Protein AF-A0A7S4FEQ2-F1 (afdb_monomer_lite)

Foldseek 3Di:
DQVLQLQLLCCCPVVVDDSVCCLVQPNVVPDVQSVQKDWDADPVQSKIWIAGPNDIWIWHQDPPPGIDTQDPHDPVCVNPPDPPPVVPCPVDPPPAAPCCDAPPRHVDPFADAPPDVVVSVVVVVVVCVLVPPPDPPNNCAWDWDDDPRTTHDTDGDPPD

Radius of gyration: 20.68 Å; chains: 1; bounding box: 42×44×50 Å

pLDDT: mean 85.47, std 11.94, range [48.41, 97.56]

Secondary structure (DSSP, 8-state):
-HHHHHHHHHHHHTS---HHHHIIIIITTT-TTGGGEEEEEETTTTEEEEEETTEEEEEEEETTTEEEE--SS-HHHHHTS---GGG---SS---PPPTTSBTTSSSB--B---SSHHHHHHHHHHHHHHHH--STT----EEEEEETTEEEEEEE-TT-

Organism: NCBI:txid73025

Sequence (160 aa):
VMMTLMEICSGVFLSHRVASDIMREDIAPTNMIAPFMQVDVDRARQIVTAITLGYQTTAIYRESFGCTLVIDTTVQVLYNQPIYSNRLRYRTPFTPPPRSDPWPHGEAPGFRPLDDPLESDRLQKIVDALFAEATATSTTRAVLVAHQGALMVERYSPGF

Structure (mmCIF, N/CA/C/O backbone):
data_AF-A0A7S4FEQ2-F1
#
_entry.id   AF-A0A7S4FEQ2-F1
#
loop_
_atom_site.group_PDB
_atom_site.id
_atom_site.type_symbol
_atom_site.label_atom_id
_atom_site.label_alt_id
_atom_site.label_comp_id
_atom_site.label_asym_id
_atom_site.label_entity_id
_atom_site.label_seq_id
_atom_site.pdbx_PDB_ins_code
_atom_site.Cartn_x
_atom_site.Cartn_y
_atom_site.Cartn_z
_atom_site.occupancy
_atom_site.B_iso_or_equiv
_atom_site.auth_seq_id
_atom_site.auth_comp_id
_atom_site.auth_asym_id
_atom_site.auth_atom_id
_atom_site.pdbx_PDB_model_num
ATOM 1 N N . VAL A 1 1 ? -11.064 11.928 5.882 1.00 59.75 1 VAL A N 1
ATOM 2 C CA . VAL A 1 1 ? -10.644 11.170 7.089 1.00 59.75 1 VAL A CA 1
ATOM 3 C C . VAL A 1 1 ? -10.854 9.671 6.928 1.00 59.75 1 VAL A C 1
ATOM 5 O O . VAL A 1 1 ? -9.891 8.931 7.024 1.00 59.75 1 VAL A O 1
ATOM 8 N N . MET A 1 2 ? -12.073 9.196 6.646 1.00 61.75 2 MET A N 1
ATOM 9 C CA . MET A 1 2 ? -12.313 7.746 6.512 1.00 61.75 2 MET A CA 1
ATOM 10 C C . MET A 1 2 ? -11.526 7.113 5.352 1.00 61.75 2 MET A C 1
ATOM 12 O O . MET A 1 2 ? -10.948 6.046 5.520 1.00 61.75 2 MET A O 1
ATOM 16 N N . MET A 1 3 ? -11.439 7.801 4.207 1.00 67.94 3 MET A N 1
ATOM 17 C CA . MET A 1 3 ? -10.682 7.326 3.039 1.00 67.94 3 MET A CA 1
ATOM 18 C C . MET A 1 3 ? -9.176 7.200 3.327 1.00 67.94 3 MET A C 1
ATOM 20 O O . MET A 1 3 ? -8.574 6.184 3.000 1.00 67.94 3 MET A O 1
ATOM 24 N N . THR A 1 4 ? -8.598 8.161 4.053 1.00 84.38 4 THR A N 1
ATOM 25 C CA . THR A 1 4 ? -7.162 8.185 4.366 1.00 84.38 4 THR A CA 1
ATOM 26 C C . THR A 1 4 ? -6.755 7.125 5.386 1.00 84.38 4 THR A C 1
ATOM 28 O O . THR A 1 4 ? -5.631 6.642 5.360 1.00 84.38 4 THR A O 1
ATOM 31 N N . LEU A 1 5 ? -7.664 6.685 6.264 1.00 90.88 5 LEU A N 1
ATOM 32 C CA . LEU A 1 5 ? -7.370 5.581 7.182 1.00 90.88 5 LEU A CA 1
ATOM 33 C C . LEU A 1 5 ? -7.238 4.233 6.452 1.00 90.88 5 LEU A C 1
ATOM 35 O O . LEU A 1 5 ? -6.407 3.404 6.829 1.00 90.88 5 LEU A O 1
ATOM 39 N N . MET A 1 6 ? -8.032 4.020 5.397 1.00 91.50 6 MET A N 1
ATOM 40 C CA . MET A 1 6 ? -7.948 2.809 4.578 1.00 91.50 6 MET A CA 1
ATOM 41 C C . MET A 1 6 ? -6.613 2.726 3.829 1.00 91.50 6 MET A C 1
ATOM 43 O O . MET A 1 6 ? -6.025 1.646 3.741 1.00 91.50 6 MET A O 1
ATOM 47 N N . GLU A 1 7 ? -6.119 3.865 3.341 1.00 93.19 7 GLU A N 1
ATOM 48 C CA . GLU A 1 7 ? -4.806 3.982 2.698 1.00 93.19 7 GLU A CA 1
ATOM 49 C C . GLU A 1 7 ? -3.678 3.609 3.664 1.00 93.19 7 GLU A C 1
ATOM 51 O O . GLU A 1 7 ? -2.817 2.808 3.307 1.00 93.19 7 GLU A O 1
ATOM 56 N N . ILE A 1 8 ? -3.718 4.095 4.912 1.00 95.38 8 ILE A N 1
ATOM 57 C CA . ILE A 1 8 ? -2.715 3.743 5.933 1.00 95.38 8 ILE A CA 1
ATOM 58 C C . ILE A 1 8 ? -2.768 2.254 6.252 1.00 95.38 8 ILE A C 1
ATOM 60 O O . ILE A 1 8 ? -1.735 1.590 6.238 1.00 95.38 8 ILE A O 1
ATOM 64 N N . CYS A 1 9 ? -3.959 1.717 6.529 1.00 96.88 9 CYS A N 1
ATOM 65 C CA . CYS A 1 9 ? -4.113 0.299 6.841 1.00 96.88 9 CYS A CA 1
ATOM 66 C C . CYS A 1 9 ? -3.569 -0.573 5.705 1.00 96.88 9 CYS A C 1
ATOM 68 O O . CYS A 1 9 ? -2.776 -1.484 5.949 1.00 96.88 9 CYS A O 1
ATOM 70 N N . SER A 1 10 ? -3.949 -0.266 4.463 1.00 95.12 10 SER A N 1
ATOM 71 C CA . SER A 1 10 ? -3.518 -1.034 3.295 1.00 95.12 10 SER A CA 1
ATOM 72 C C . SER A 1 10 ? -2.015 -0.887 3.074 1.00 95.12 10 SER A C 1
ATOM 74 O O . SER A 1 10 ? -1.313 -1.883 2.934 1.00 95.12 10 SER A O 1
ATOM 76 N N . GLY A 1 11 ? -1.484 0.332 3.139 1.00 94.12 11 GLY A N 1
ATOM 77 C CA . GLY A 1 11 ? -0.054 0.566 2.987 1.00 94.12 11 GLY A CA 1
ATOM 78 C C . GLY A 1 11 ? 0.781 -0.167 4.042 1.00 94.12 11 GLY A C 1
ATOM 79 O O . GLY A 1 11 ? 1.818 -0.729 3.707 1.00 94.12 11 GLY A O 1
ATOM 80 N N . VAL A 1 12 ? 0.321 -0.230 5.296 1.00 95.94 12 VAL A N 1
ATOM 81 C CA . VAL A 1 12 ? 1.038 -0.916 6.383 1.00 95.94 12 VAL A CA 1
ATOM 82 C C . VAL A 1 12 ? 0.921 -2.437 6.294 1.00 95.94 12 VAL A C 1
ATOM 84 O O . VAL A 1 12 ? 1.926 -3.131 6.457 1.00 95.94 12 VAL A O 1
ATOM 87 N N . PHE A 1 13 ? -0.287 -2.971 6.099 1.00 96.25 13 PHE A N 1
ATOM 88 C CA . PHE A 1 13 ? -0.542 -4.408 6.247 1.00 96.25 13 PHE A CA 1
ATOM 89 C C . PHE A 1 13 ? -0.531 -5.189 4.931 1.00 96.25 13 PHE A C 1
ATOM 91 O O . PHE A 1 13 ? -0.165 -6.359 4.958 1.00 96.25 13 PHE A O 1
ATOM 98 N N . LEU A 1 14 ? -0.885 -4.562 3.802 1.00 92.44 14 LEU A N 1
ATOM 99 C CA . LEU A 1 14 ? -0.784 -5.174 2.468 1.00 92.44 14 LEU A CA 1
ATOM 100 C C . LEU A 1 14 ? 0.551 -4.841 1.798 1.00 92.44 14 LEU A C 1
ATOM 102 O O . LEU A 1 14 ? 1.208 -5.732 1.277 1.00 92.44 14 LEU A O 1
ATOM 106 N N . SER A 1 15 ? 0.956 -3.568 1.805 1.00 90.88 15 SER A N 1
ATOM 107 C CA . SER A 1 15 ? 2.178 -3.121 1.113 1.00 90.88 15 SER A CA 1
ATOM 108 C C . SER A 1 15 ? 3.421 -3.100 2.004 1.00 90.88 15 SER A C 1
ATOM 110 O O . SER A 1 15 ? 4.495 -2.746 1.533 1.00 90.88 15 SER A O 1
ATOM 112 N N . HIS A 1 16 ? 3.290 -3.447 3.288 1.00 91.94 16 HIS A N 1
ATOM 113 C CA . HIS A 1 16 ? 4.393 -3.508 4.256 1.00 91.94 16 HIS A CA 1
ATOM 114 C C . HIS A 1 16 ? 5.211 -2.211 4.412 1.00 91.94 16 HIS A C 1
ATOM 116 O O . HIS A 1 16 ? 6.356 -2.242 4.862 1.00 91.94 16 HIS A O 1
ATOM 122 N N . ARG A 1 17 ? 4.613 -1.055 4.108 1.00 91.75 17 ARG A N 1
ATOM 123 C CA . ARG A 1 17 ? 5.239 0.266 4.245 1.00 91.75 17 ARG A CA 1
ATOM 124 C C . ARG A 1 17 ? 5.165 0.789 5.680 1.00 91.75 17 ARG A C 1
ATOM 126 O O . ARG A 1 17 ? 4.421 0.298 6.538 1.00 91.75 17 ARG A O 1
ATOM 133 N N . VAL A 1 18 ? 5.956 1.822 5.955 1.00 92.19 18 VAL A N 1
ATOM 134 C CA . VAL A 1 18 ? 5.940 2.533 7.237 1.00 92.19 18 VAL A CA 1
ATOM 135 C C . VAL A 1 18 ? 4.841 3.599 7.213 1.00 92.19 18 VAL A C 1
ATOM 137 O O . VAL A 1 18 ? 4.728 4.371 6.264 1.00 92.19 18 VAL A O 1
ATOM 140 N N . ALA A 1 19 ? 4.031 3.665 8.274 1.00 93.19 19 ALA A N 1
ATOM 141 C CA . ALA A 1 19 ? 2.904 4.598 8.371 1.00 93.19 19 ALA A CA 1
ATOM 142 C C . ALA A 1 19 ? 3.310 6.072 8.208 1.00 93.19 19 ALA A C 1
ATOM 144 O O . ALA A 1 19 ? 2.567 6.844 7.610 1.00 93.19 19 ALA A O 1
ATOM 145 N N . SER A 1 20 ? 4.492 6.461 8.697 1.00 91.25 20 SER A N 1
ATOM 146 C CA . SER A 1 20 ? 5.014 7.825 8.554 1.00 91.25 20 SER A CA 1
ATOM 147 C C . SER A 1 20 ? 5.311 8.199 7.104 1.00 91.25 20 SER A C 1
ATOM 149 O O . SER A 1 20 ? 5.032 9.328 6.708 1.00 91.25 20 SER A O 1
ATOM 151 N N . ASP A 1 21 ? 5.834 7.263 6.309 1.00 90.12 21 ASP A N 1
ATOM 152 C CA . ASP A 1 21 ? 6.122 7.507 4.893 1.00 90.12 21 ASP A CA 1
ATOM 153 C C . ASP A 1 21 ? 4.821 7.625 4.102 1.00 90.12 21 ASP A C 1
ATOM 155 O O . ASP A 1 21 ? 4.663 8.569 3.337 1.00 90.12 21 ASP A O 1
ATOM 159 N N . ILE A 1 22 ? 3.836 6.761 4.378 1.00 91.88 22 ILE A N 1
ATOM 160 C CA . ILE A 1 22 ? 2.485 6.877 3.804 1.00 91.88 22 ILE A CA 1
ATOM 161 C C . ILE A 1 22 ? 1.875 8.240 4.157 1.00 91.88 22 ILE A C 1
ATOM 163 O O . ILE A 1 22 ? 1.360 8.954 3.299 1.00 91.88 22 ILE A O 1
ATOM 167 N N . MET A 1 23 ? 1.973 8.652 5.422 1.00 91.44 23 MET A N 1
ATOM 168 C CA . MET A 1 23 ? 1.426 9.931 5.861 1.00 91.44 23 MET A CA 1
ATOM 169 C C . MET A 1 23 ? 2.082 11.116 5.141 1.00 91.44 23 MET A C 1
ATOM 171 O O . MET A 1 23 ? 1.385 12.043 4.733 1.00 91.44 23 MET A O 1
ATOM 175 N N . ARG A 1 24 ? 3.407 11.083 4.962 1.00 89.81 24 ARG A N 1
ATOM 176 C CA . ARG A 1 24 ? 4.182 12.144 4.307 1.00 89.81 24 ARG A CA 1
ATOM 177 C C . ARG A 1 24 ? 3.979 12.182 2.792 1.00 89.81 24 ARG A C 1
ATOM 179 O O . ARG A 1 24 ? 3.890 13.267 2.230 1.00 89.81 24 ARG A O 1
ATOM 186 N N . GLU A 1 25 ? 3.962 11.024 2.143 1.00 86.50 25 GLU A N 1
ATOM 187 C CA . GLU A 1 25 ? 4.070 10.899 0.684 1.00 86.50 25 GLU A CA 1
ATOM 188 C C . GLU A 1 25 ? 2.724 10.689 -0.008 1.00 86.50 25 GLU A C 1
ATOM 190 O O . GLU A 1 25 ? 2.588 11.055 -1.170 1.00 86.50 25 GLU A O 1
ATOM 195 N N . ASP A 1 26 ? 1.741 10.096 0.674 1.00 87.94 26 ASP A N 1
ATOM 196 C CA . ASP A 1 26 ? 0.413 9.817 0.113 1.00 87.94 26 ASP A CA 1
ATOM 197 C C . ASP A 1 26 ? -0.643 10.798 0.630 1.00 87.94 26 ASP A C 1
ATOM 199 O O . ASP A 1 26 ? -1.407 11.377 -0.146 1.00 87.94 26 ASP A O 1
ATOM 203 N N . ILE A 1 27 ? -0.677 11.015 1.949 1.00 91.06 27 ILE A N 1
ATOM 204 C CA . ILE A 1 27 ? -1.815 11.689 2.588 1.00 91.06 27 ILE A CA 1
ATOM 205 C C . ILE A 1 27 ? -1.597 13.193 2.718 1.00 91.06 27 ILE A C 1
ATOM 207 O O . ILE A 1 27 ? -2.453 13.974 2.310 1.00 91.06 27 ILE A O 1
ATOM 211 N N . ALA A 1 28 ? -0.475 13.632 3.291 1.00 90.31 28 ALA A N 1
ATOM 212 C CA . ALA A 1 28 ? -0.207 15.053 3.509 1.00 90.31 28 ALA A CA 1
ATOM 213 C C . ALA A 1 28 ? -0.276 15.913 2.229 1.00 90.31 28 ALA A C 1
ATOM 215 O O . ALA A 1 28 ? -0.831 17.010 2.310 1.00 90.31 28 ALA A O 1
ATOM 216 N N . PRO A 1 29 ? 0.195 15.448 1.052 1.00 87.56 29 PRO A N 1
ATOM 217 C CA . PRO A 1 29 ? 0.127 16.240 -0.177 1.00 87.56 29 PRO A CA 1
ATOM 218 C C . PRO A 1 29 ? -1.295 16.424 -0.723 1.00 87.56 29 PRO A C 1
ATOM 220 O O . PRO A 1 29 ? -1.559 17.391 -1.432 1.00 87.56 29 PRO A O 1
ATOM 223 N N . THR A 1 30 ? -2.213 15.503 -0.414 1.00 86.19 30 THR A N 1
ATOM 224 C CA . THR A 1 30 ? -3.561 15.449 -1.011 1.00 86.19 30 THR A CA 1
ATOM 225 C C . THR A 1 30 ? -4.673 15.822 -0.030 1.00 86.19 30 THR A C 1
ATOM 227 O O . THR A 1 30 ? -5.799 16.104 -0.443 1.00 86.19 30 THR A O 1
ATOM 230 N N . ASN A 1 31 ? -4.378 15.868 1.272 1.00 87.19 31 ASN A N 1
ATOM 231 C CA . ASN A 1 31 ? -5.359 16.084 2.326 1.00 87.19 31 ASN A CA 1
ATOM 232 C C . ASN A 1 31 ? -4.951 17.227 3.272 1.00 87.19 31 ASN A C 1
ATOM 234 O O . ASN A 1 31 ? -4.124 17.053 4.164 1.00 87.19 31 ASN A O 1
ATOM 238 N N . MET A 1 32 ? -5.618 18.380 3.158 1.00 88.00 32 MET A N 1
ATOM 239 C CA . MET A 1 32 ? -5.318 19.582 3.956 1.00 88.00 32 MET A CA 1
ATOM 240 C C . MET A 1 32 ? -5.444 19.397 5.477 1.00 88.00 32 MET A C 1
ATOM 242 O O . MET A 1 32 ? -4.828 20.144 6.233 1.00 88.00 32 MET A O 1
ATOM 246 N N . ILE A 1 33 ? -6.236 18.427 5.945 1.00 89.44 33 ILE A N 1
ATOM 247 C CA . ILE A 1 33 ? -6.403 18.157 7.383 1.00 89.44 33 ILE A CA 1
ATOM 248 C C . ILE A 1 33 ? -5.414 17.114 7.923 1.00 89.44 33 ILE A C 1
ATOM 250 O O . ILE A 1 33 ? -5.453 16.812 9.114 1.00 89.44 33 ILE A O 1
ATOM 254 N N . ALA A 1 34 ? -4.512 16.595 7.083 1.00 89.88 34 ALA A N 1
ATOM 255 C CA . ALA A 1 34 ? -3.447 15.666 7.459 1.00 89.88 34 ALA A CA 1
ATOM 256 C C . ALA A 1 34 ? -2.644 16.087 8.707 1.00 89.88 34 ALA A C 1
ATOM 258 O O . ALA A 1 34 ? -2.433 15.230 9.566 1.00 89.88 34 ALA A O 1
ATOM 259 N N . PRO A 1 35 ? -2.258 17.369 8.892 1.00 90.75 35 PRO A N 1
ATOM 260 C CA . PRO A 1 35 ? -1.509 17.787 10.081 1.00 90.75 35 PRO A CA 1
ATOM 261 C C . PRO A 1 35 ? -2.279 17.634 11.402 1.00 90.75 35 PRO A C 1
ATOM 263 O O . PRO A 1 35 ? -1.670 17.615 12.466 1.00 90.75 35 PRO A O 1
ATOM 266 N N . PHE A 1 36 ? -3.611 17.528 11.352 1.00 91.75 36 PHE A N 1
ATOM 267 C CA . PHE A 1 36 ? -4.472 17.347 12.528 1.00 91.75 36 PHE A CA 1
ATOM 268 C C . PHE A 1 36 ? -4.831 15.879 12.789 1.00 91.75 36 PHE A C 1
ATOM 270 O O . PHE A 1 36 ? -5.652 15.595 13.666 1.00 91.75 36 PHE A O 1
ATOM 277 N N . MET A 1 37 ? -4.268 14.952 12.011 1.00 92.00 37 MET A N 1
ATOM 278 C CA . MET A 1 37 ? -4.485 13.521 12.173 1.00 92.00 37 MET A CA 1
ATOM 279 C C . MET A 1 37 ? -3.435 12.927 13.111 1.00 92.00 37 MET A C 1
ATOM 281 O O . MET A 1 37 ? -2.236 13.040 12.873 1.00 92.00 37 MET A O 1
ATOM 285 N N . GLN A 1 38 ? -3.886 12.237 14.153 1.00 93.31 38 GLN A N 1
ATOM 286 C CA . GLN A 1 38 ? -3.049 11.386 14.995 1.00 93.31 38 GLN A CA 1
ATOM 287 C C . GLN A 1 38 ? -3.351 9.937 14.649 1.00 93.31 38 GLN A C 1
ATOM 289 O O . GLN A 1 38 ? -4.509 9.530 14.716 1.00 93.31 38 GLN A O 1
ATOM 294 N N . VAL A 1 39 ? -2.330 9.178 14.260 1.00 94.88 39 VAL A N 1
ATOM 295 C CA . VAL A 1 39 ? -2.471 7.798 13.786 1.00 94.88 39 VAL A CA 1
ATOM 296 C C . VAL A 1 39 ? -1.729 6.865 14.730 1.00 94.88 39 VAL A C 1
ATOM 298 O O . VAL A 1 39 ? -0.560 7.093 15.031 1.00 94.88 39 VAL A O 1
ATOM 301 N N . ASP A 1 40 ? -2.404 5.798 15.140 1.00 96.19 40 ASP A N 1
ATOM 302 C CA . ASP A 1 40 ? -1.850 4.693 15.911 1.00 96.19 40 ASP A CA 1
ATOM 303 C C . ASP A 1 40 ? -2.001 3.382 15.130 1.00 96.19 40 ASP A C 1
ATOM 305 O O . ASP A 1 40 ? -3.045 3.116 14.524 1.00 96.19 40 ASP A O 1
ATOM 309 N N . VAL A 1 41 ? -0.940 2.576 15.121 1.00 97.56 41 VAL A N 1
ATOM 310 C CA . VAL A 1 41 ? -0.864 1.313 14.377 1.00 97.56 41 VAL A CA 1
ATOM 311 C C . VAL A 1 41 ? -0.515 0.191 15.347 1.00 97.56 41 VAL A C 1
ATOM 313 O O . VAL A 1 41 ? 0.648 -0.005 15.702 1.00 97.56 41 VAL A O 1
ATOM 316 N N . ASP A 1 42 ? -1.513 -0.612 15.701 1.00 96.62 42 ASP A N 1
ATOM 317 C CA . ASP A 1 42 ? -1.324 -1.851 16.448 1.00 96.62 42 ASP A CA 1
ATOM 318 C C . ASP A 1 42 ? -1.017 -2.980 15.460 1.00 96.62 42 ASP A C 1
ATOM 320 O O . ASP A 1 42 ? -1.908 -3.584 14.855 1.00 96.62 42 ASP A O 1
ATOM 324 N N . ARG A 1 43 ? 0.276 -3.269 15.277 1.00 94.75 43 ARG A N 1
ATOM 325 C CA . ARG A 1 43 ? 0.722 -4.342 14.376 1.00 94.75 43 ARG A CA 1
ATOM 326 C C . ARG A 1 43 ? 0.351 -5.738 14.873 1.00 94.75 43 ARG A C 1
ATOM 328 O O . ARG A 1 43 ? 0.166 -6.621 14.044 1.00 94.75 43 ARG A O 1
ATOM 335 N N . ALA A 1 44 ? 0.245 -5.941 16.186 1.00 94.75 44 ALA A N 1
ATOM 336 C CA . ALA A 1 44 ? -0.050 -7.251 16.762 1.00 94.75 44 ALA A CA 1
ATOM 337 C C . ALA A 1 44 ? -1.517 -7.634 16.543 1.00 94.75 44 ALA A C 1
ATOM 339 O O . ALA A 1 44 ? -1.818 -8.776 16.210 1.00 94.75 44 ALA A O 1
ATOM 340 N N . ARG A 1 45 ? -2.427 -6.668 16.696 1.00 94.31 45 ARG A N 1
ATOM 341 C CA . ARG A 1 45 ? -3.862 -6.859 16.439 1.00 94.31 45 ARG A CA 1
ATOM 342 C C . ARG A 1 45 ? -4.274 -6.523 15.012 1.00 94.31 45 ARG A C 1
ATOM 344 O O . ARG A 1 45 ? -5.434 -6.730 14.676 1.00 94.31 45 ARG A O 1
ATOM 351 N N . GLN A 1 46 ? -3.349 -6.001 14.211 1.00 96.06 46 GLN A N 1
ATOM 352 C CA . GLN A 1 46 ? -3.553 -5.542 12.840 1.00 96.06 46 GLN A CA 1
ATOM 353 C C . GLN A 1 46 ? -4.643 -4.462 12.712 1.00 96.06 46 GLN A C 1
ATOM 355 O O . GLN A 1 46 ? -5.508 -4.510 11.836 1.00 96.06 46 GLN A O 1
ATOM 360 N N . ILE A 1 47 ? -4.599 -3.476 13.612 1.00 96.75 47 ILE A N 1
ATOM 361 C CA . ILE A 1 47 ? -5.573 -2.382 13.721 1.00 96.75 47 ILE A CA 1
ATOM 362 C C . ILE A 1 47 ? -4.869 -1.050 13.464 1.00 96.75 47 ILE A C 1
ATOM 364 O O . ILE A 1 47 ? -3.779 -0.809 13.977 1.00 96.75 47 ILE A O 1
ATOM 368 N N . VAL A 1 48 ? -5.516 -0.162 12.712 1.00 97.44 48 VAL A N 1
ATOM 369 C CA . VAL A 1 48 ? -5.132 1.248 12.612 1.00 97.44 48 VAL A CA 1
ATOM 370 C C . VAL A 1 48 ? -6.250 2.106 13.180 1.00 97.44 48 VAL A C 1
ATOM 372 O O . VAL A 1 48 ? -7.407 1.978 12.778 1.00 97.44 48 VAL A O 1
ATOM 375 N N . THR A 1 49 ? -5.904 3.007 14.090 1.00 96.62 49 THR A N 1
ATOM 376 C CA . THR A 1 49 ? -6.825 4.009 14.628 1.00 96.62 49 THR A CA 1
ATOM 377 C C . THR A 1 49 ? -6.322 5.395 14.263 1.00 96.62 49 THR A C 1
ATOM 379 O O . THR A 1 49 ? -5.129 5.666 14.359 1.00 96.62 49 THR A O 1
ATOM 382 N N . ALA A 1 50 ? -7.222 6.283 13.848 1.00 94.50 50 ALA A N 1
ATOM 383 C CA . ALA A 1 50 ? -6.902 7.690 13.658 1.00 94.50 50 ALA A CA 1
ATOM 384 C C . ALA A 1 50 ? -7.881 8.587 14.408 1.00 94.50 50 ALA A C 1
ATOM 386 O O . ALA A 1 50 ? -9.097 8.424 14.288 1.00 94.50 50 ALA A O 1
ATOM 387 N N . ILE A 1 51 ? -7.342 9.567 15.130 1.00 94.12 51 ILE A N 1
ATOM 388 C CA . ILE A 1 51 ? -8.094 10.672 15.720 1.00 94.12 51 ILE A CA 1
ATOM 389 C C . ILE A 1 51 ? -7.848 11.901 14.853 1.00 94.12 51 ILE A C 1
ATOM 391 O O . ILE A 1 51 ? -6.708 12.279 14.600 1.00 94.12 51 ILE A O 1
ATOM 395 N N . THR A 1 52 ? -8.912 12.523 14.358 1.00 91.88 52 THR A N 1
ATOM 396 C CA . THR A 1 52 ? -8.834 13.737 13.537 1.00 91.88 52 THR A CA 1
ATOM 397 C C . THR A 1 52 ? -9.872 14.727 14.023 1.00 91.88 52 THR A C 1
ATOM 399 O O . THR A 1 52 ? -11.064 14.430 13.992 1.00 91.88 52 THR A O 1
ATOM 402 N N . LEU A 1 53 ? -9.429 15.898 14.488 1.00 91.06 53 LEU A N 1
ATOM 403 C CA . LEU A 1 53 ? -10.318 16.960 14.988 1.00 91.06 53 LEU A CA 1
ATOM 404 C C . LEU A 1 53 ? -11.346 16.461 16.032 1.00 91.06 53 LEU A C 1
ATOM 406 O O . LEU A 1 53 ? -12.506 16.860 16.013 1.00 91.06 53 LEU A O 1
ATOM 410 N N . GLY A 1 54 ? -10.926 15.558 16.925 1.00 90.06 54 GLY A N 1
ATOM 411 C CA . GLY A 1 54 ? -11.772 14.993 17.986 1.00 90.06 54 GLY A CA 1
ATOM 412 C C . GLY A 1 54 ? -12.621 13.781 17.580 1.00 90.06 54 GLY A C 1
ATOM 413 O O . GLY A 1 54 ? -13.245 13.176 18.446 1.00 90.06 54 GLY A O 1
ATOM 414 N N . TYR A 1 55 ? -12.612 13.379 16.307 1.00 91.44 55 TYR A N 1
ATOM 415 C CA . TYR A 1 55 ? -13.322 12.191 15.828 1.00 91.44 55 TYR A CA 1
ATOM 416 C C . TYR A 1 55 ? -12.369 11.015 15.652 1.00 91.44 55 TYR A C 1
ATOM 418 O O . TYR A 1 55 ? -11.348 11.135 14.972 1.00 91.44 55 TYR A O 1
ATOM 426 N N . GLN A 1 56 ? -12.722 9.871 16.235 1.00 92.88 56 GLN A N 1
ATOM 427 C CA . GLN A 1 56 ? -11.966 8.632 16.094 1.00 92.88 56 GLN A CA 1
ATOM 428 C C . GLN A 1 56 ? -12.531 7.777 14.955 1.00 92.88 56 GLN A C 1
ATOM 430 O O . GLN A 1 56 ? -13.740 7.603 14.824 1.00 92.88 56 GLN A O 1
ATOM 435 N N . THR A 1 57 ? -11.636 7.202 14.161 1.00 94.69 57 THR A N 1
ATOM 436 C CA . THR A 1 57 ? -11.934 6.208 13.127 1.00 94.69 57 THR A CA 1
ATOM 437 C C . THR A 1 57 ? -11.010 5.010 13.299 1.00 94.69 57 THR A C 1
ATOM 439 O O . THR A 1 57 ? -9.860 5.171 13.707 1.00 94.69 57 THR A O 1
ATOM 442 N N . THR A 1 58 ? -11.503 3.811 12.996 1.00 96.81 58 THR A N 1
ATOM 443 C CA . THR A 1 58 ? -10.740 2.565 13.136 1.00 96.81 58 THR A CA 1
ATOM 444 C C . THR A 1 58 ? -10.861 1.739 11.858 1.00 96.81 58 THR A C 1
ATOM 446 O O . THR A 1 58 ? -11.941 1.631 11.279 1.00 96.81 58 THR A O 1
ATOM 449 N N . ALA A 1 59 ? -9.752 1.153 11.421 1.00 97.06 59 ALA A N 1
ATOM 450 C CA . ALA A 1 59 ? -9.678 0.172 10.350 1.00 97.06 59 ALA A CA 1
ATOM 451 C C . ALA A 1 59 ? -8.930 -1.061 10.856 1.00 97.06 59 ALA A C 1
ATOM 453 O O . ALA A 1 59 ? -8.021 -0.949 11.677 1.00 97.06 59 ALA A O 1
ATOM 454 N N . ILE A 1 60 ? -9.303 -2.232 10.360 1.00 96.44 60 ILE A N 1
ATOM 455 C CA . ILE A 1 60 ? -8.634 -3.491 10.681 1.00 96.44 60 ILE A CA 1
ATOM 456 C C . ILE A 1 60 ? -8.208 -4.184 9.398 1.00 96.44 60 ILE A C 1
ATOM 458 O O . ILE A 1 60 ? -8.938 -4.153 8.405 1.00 96.44 60 ILE A O 1
ATOM 462 N N . TYR A 1 61 ? -7.048 -4.823 9.420 1.00 95.81 61 TYR A N 1
ATOM 463 C CA . TYR A 1 61 ? -6.661 -5.747 8.369 1.00 95.81 61 TYR A CA 1
ATOM 464 C C . TYR A 1 61 ? -7.200 -7.138 8.686 1.00 95.81 61 TYR A C 1
ATOM 466 O O . TYR A 1 61 ? -7.124 -7.626 9.812 1.00 95.81 61 TYR A O 1
ATOM 474 N N . ARG A 1 62 ? -7.767 -7.774 7.668 1.00 91.94 62 ARG A N 1
ATOM 475 C CA . ARG A 1 62 ? -8.316 -9.120 7.731 1.00 91.94 62 ARG A CA 1
ATOM 476 C C . ARG A 1 62 ? -7.721 -9.919 6.593 1.00 91.94 62 ARG A C 1
ATOM 478 O O . ARG A 1 62 ? -7.880 -9.564 5.423 1.00 91.94 62 ARG A O 1
ATOM 485 N N . GLU A 1 63 ? -7.071 -11.021 6.933 1.00 84.44 63 GLU A N 1
ATOM 486 C CA . GLU A 1 63 ? -6.575 -11.959 5.935 1.00 84.44 63 GLU A CA 1
ATOM 487 C C . GLU A 1 63 ? -7.712 -12.360 4.977 1.00 84.44 63 GLU A C 1
ATOM 489 O O . GLU A 1 63 ? -8.848 -12.588 5.396 1.00 84.44 63 GLU A O 1
ATOM 494 N N . SER A 1 64 ? -7.423 -12.399 3.674 1.00 81.75 64 SER A N 1
ATOM 495 C CA . SER A 1 64 ? -8.383 -12.627 2.574 1.00 81.75 64 SER A CA 1
ATOM 496 C C . SER A 1 64 ? -9.393 -11.507 2.261 1.00 81.75 64 SER A C 1
ATOM 498 O O . SER A 1 64 ? -10.005 -11.557 1.197 1.00 81.75 64 SER A O 1
ATOM 500 N N . PHE A 1 65 ? -9.564 -10.490 3.115 1.00 86.94 65 PHE A N 1
ATOM 501 C CA . PHE A 1 65 ? -10.441 -9.332 2.840 1.00 86.94 65 PHE A CA 1
ATOM 502 C C . PHE A 1 65 ? -9.682 -8.009 2.691 1.00 86.94 65 PHE A C 1
ATOM 504 O O . PHE A 1 65 ? -10.261 -7.021 2.243 1.0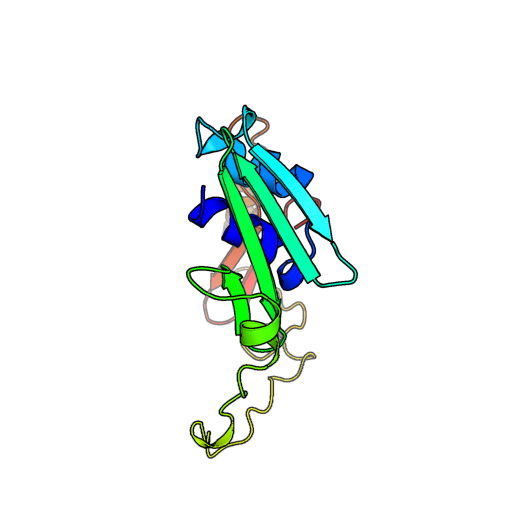0 86.94 65 PHE A O 1
ATOM 511 N N . GLY A 1 66 ? -8.402 -7.974 3.066 1.00 91.00 66 GLY A N 1
ATOM 512 C CA . GLY A 1 66 ? -7.628 -6.741 3.121 1.00 91.00 66 GLY A CA 1
ATOM 513 C C . GLY A 1 66 ? -8.082 -5.851 4.278 1.00 91.00 66 GLY A C 1
ATOM 514 O O . GLY A 1 66 ? -8.502 -6.334 5.331 1.00 91.00 66 GLY A O 1
ATOM 515 N N . CYS A 1 67 ? -7.981 -4.538 4.101 1.00 94.81 67 CYS A N 1
ATOM 516 C CA . CYS A 1 67 ? -8.377 -3.581 5.126 1.00 94.81 67 CYS A CA 1
ATOM 517 C C . CYS A 1 67 ? -9.876 -3.264 5.081 1.00 94.81 67 CYS A C 1
ATOM 519 O O . CYS A 1 67 ? -10.472 -3.095 4.021 1.00 94.81 67 CYS A O 1
ATOM 521 N N . THR A 1 68 ? -10.501 -3.188 6.255 1.00 94.19 68 THR A N 1
ATOM 522 C CA . THR A 1 68 ? -11.928 -2.892 6.433 1.00 94.19 68 THR A CA 1
ATOM 523 C C . THR A 1 68 ? -12.098 -1.780 7.465 1.00 94.19 68 THR A C 1
ATOM 525 O O . THR A 1 68 ? -11.539 -1.858 8.558 1.00 94.19 68 THR A O 1
ATOM 528 N N . LEU A 1 69 ? -12.894 -0.758 7.145 1.00 95.50 69 LEU A N 1
ATOM 529 C CA . LEU A 1 69 ? -13.269 0.288 8.098 1.00 95.50 69 LEU A CA 1
ATOM 530 C C . LEU A 1 69 ? -14.313 -0.237 9.091 1.00 95.50 69 LEU A C 1
ATOM 532 O O . LEU A 1 69 ? -15.269 -0.912 8.710 1.00 95.50 69 LEU A O 1
ATOM 536 N N . VAL A 1 70 ? -14.151 0.117 10.362 1.00 95.25 70 VAL A N 1
ATOM 537 C CA . VAL A 1 70 ? -15.105 -0.185 11.431 1.00 95.25 70 VAL A CA 1
ATOM 538 C C . VAL A 1 70 ? -16.165 0.916 11.449 1.00 95.25 70 VAL A C 1
ATOM 540 O O . VAL A 1 70 ? -15.975 1.962 12.064 1.00 95.25 70 VAL A O 1
ATOM 543 N N . ILE A 1 71 ? -17.264 0.699 10.727 1.00 93.31 71 ILE A N 1
ATOM 544 C CA . ILE A 1 71 ? -18.396 1.632 10.618 1.00 93.31 71 ILE A CA 1
ATOM 545 C C . ILE A 1 71 ? -19.653 0.905 11.075 1.00 93.31 71 ILE A C 1
ATOM 547 O O . ILE A 1 71 ? -19.913 -0.200 10.600 1.00 93.31 71 ILE A O 1
ATOM 551 N N . ASP A 1 72 ? -20.400 1.508 12.003 1.00 93.94 72 ASP A N 1
ATOM 552 C CA . ASP A 1 72 ? -21.658 0.970 12.547 1.00 93.94 72 ASP A CA 1
ATOM 553 C C . ASP A 1 72 ? -21.560 -0.502 12.995 1.00 93.94 72 ASP A C 1
ATOM 555 O O . ASP A 1 72 ? -22.503 -1.288 12.916 1.00 93.94 72 ASP A O 1
ATOM 559 N N . THR A 1 73 ? -20.371 -0.899 13.449 1.00 94.94 73 THR A N 1
ATOM 560 C CA . THR A 1 73 ? -20.026 -2.267 13.836 1.00 94.94 73 THR A CA 1
ATOM 561 C C . THR A 1 73 ? -18.871 -2.251 14.833 1.00 94.94 73 THR A C 1
ATOM 563 O O . THR A 1 73 ? -18.360 -1.193 15.199 1.00 94.94 73 THR A O 1
ATOM 566 N N . THR A 1 74 ? -18.435 -3.425 15.285 1.00 94.62 74 THR A N 1
ATOM 567 C CA . THR A 1 74 ? -17.264 -3.565 16.156 1.00 94.62 74 THR A CA 1
ATOM 568 C C . THR A 1 74 ? -16.178 -4.394 15.486 1.00 94.62 74 THR A C 1
ATOM 570 O O . THR A 1 74 ? -16.445 -5.223 14.614 1.00 94.62 74 THR A O 1
ATOM 573 N N . VAL A 1 75 ? -14.940 -4.210 15.947 1.00 93.62 75 VAL A N 1
ATOM 574 C CA . VAL A 1 75 ? -13.790 -5.033 15.540 1.00 93.62 75 VAL A CA 1
ATOM 575 C C . VAL A 1 75 ? -14.096 -6.526 15.703 1.00 93.62 75 VAL A C 1
ATOM 577 O O . VAL A 1 75 ? -13.859 -7.309 14.789 1.00 93.62 75 VAL A O 1
ATOM 580 N N . GLN A 1 76 ? -14.704 -6.913 16.829 1.00 93.12 76 GLN A N 1
ATOM 581 C CA . GLN A 1 76 ? -15.047 -8.308 17.106 1.00 93.12 76 GLN A CA 1
ATOM 582 C C . GLN A 1 76 ? -16.071 -8.866 16.111 1.00 93.12 76 GLN A C 1
ATOM 584 O O . GLN A 1 76 ? -15.937 -10.007 15.671 1.00 93.12 76 GLN A O 1
ATOM 589 N N . VAL A 1 77 ? -17.084 -8.074 15.740 1.00 93.69 77 VAL A N 1
ATOM 590 C CA . VAL A 1 77 ? -18.078 -8.487 14.739 1.00 93.69 77 VAL A CA 1
ATOM 591 C C . VAL A 1 77 ? -17.402 -8.720 13.394 1.00 93.69 77 VAL A C 1
ATOM 593 O O . VAL A 1 77 ? -17.657 -9.747 12.774 1.00 93.69 77 VAL A O 1
ATOM 596 N N . LEU A 1 78 ? -16.511 -7.824 12.962 1.00 92.12 78 LEU A N 1
ATOM 597 C CA . LEU A 1 78 ? -15.785 -7.981 11.702 1.00 92.12 78 LEU A CA 1
ATOM 598 C C . LEU A 1 78 ? -14.822 -9.178 11.711 1.00 92.12 78 LEU A C 1
ATOM 600 O O . LEU A 1 78 ? -14.745 -9.885 10.710 1.00 92.12 78 LEU A O 1
ATOM 604 N N . TYR A 1 79 ? -14.125 -9.455 12.817 1.00 88.31 79 TYR A N 1
ATOM 605 C CA . TYR A 1 79 ? -13.288 -10.659 12.926 1.00 88.31 79 TYR A CA 1
ATOM 606 C C . TYR A 1 79 ? -14.102 -11.952 12.910 1.00 88.31 79 TYR A C 1
ATOM 608 O O . TYR A 1 79 ? -13.675 -12.938 12.318 1.00 88.31 79 TYR A O 1
ATOM 616 N N . ASN A 1 80 ? -15.300 -11.931 13.491 1.00 89.00 80 ASN A N 1
ATOM 617 C CA . ASN A 1 80 ? -16.201 -13.078 13.512 1.00 89.00 80 ASN A CA 1
ATOM 618 C C . ASN A 1 80 ? -17.056 -13.207 12.241 1.00 89.00 80 ASN A C 1
ATOM 620 O O . ASN A 1 80 ? -17.851 -14.144 12.139 1.00 89.00 80 ASN A O 1
ATOM 624 N N . GLN A 1 81 ? -16.941 -12.285 11.277 1.00 86.94 81 GLN A N 1
ATOM 625 C CA . GLN A 1 81 ? -17.682 -12.396 10.026 1.00 86.94 81 GLN A CA 1
ATOM 626 C C . GLN A 1 81 ? -17.215 -13.641 9.265 1.00 86.94 81 GLN A C 1
ATOM 628 O O . GLN A 1 81 ? -16.028 -13.747 8.938 1.00 86.94 81 GLN A O 1
ATOM 633 N N . PRO A 1 82 ? -18.133 -14.566 8.940 1.00 78.00 82 PRO A N 1
ATOM 634 C CA . PRO A 1 82 ? -17.769 -15.797 8.270 1.00 78.00 82 PRO A CA 1
ATOM 635 C C . PRO A 1 82 ? -17.195 -15.489 6.891 1.00 78.00 82 PRO A C 1
ATOM 637 O O . PRO A 1 82 ? -17.775 -14.739 6.100 1.00 78.00 82 PRO A O 1
ATOM 640 N N . ILE A 1 83 ? -16.070 -16.128 6.577 1.00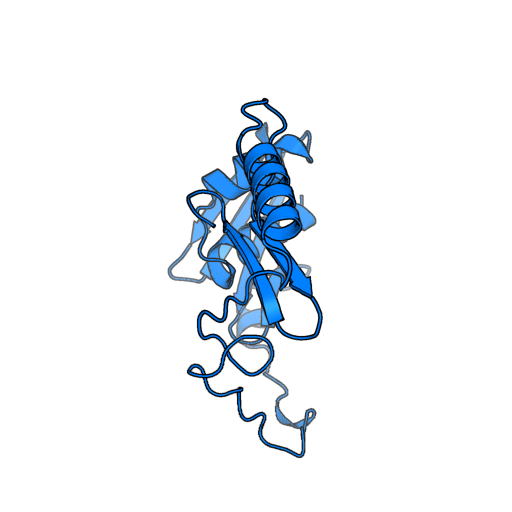 70.06 83 ILE A N 1
ATOM 641 C CA . ILE A 1 83 ? -15.597 -16.206 5.202 1.00 70.06 83 ILE A CA 1
ATOM 642 C C . ILE A 1 83 ? -16.573 -17.128 4.479 1.00 70.06 83 ILE A C 1
ATOM 644 O O . ILE A 1 83 ? -16.506 -18.349 4.619 1.00 70.06 83 ILE A O 1
ATOM 648 N N . TYR A 1 84 ? -17.523 -16.566 3.731 1.00 60.44 84 TYR A N 1
ATOM 649 C CA . TYR A 1 84 ? -18.397 -17.355 2.863 1.00 60.44 84 TYR A CA 1
ATOM 650 C C . TYR A 1 84 ? -17.602 -17.873 1.652 1.00 60.44 84 TYR A C 1
ATOM 652 O O . TYR A 1 84 ? -17.860 -17.506 0.510 1.00 60.44 84 TYR A O 1
ATOM 660 N N . SER A 1 85 ? -16.638 -18.763 1.892 1.00 56.00 85 SER A N 1
ATOM 661 C CA . SER A 1 85 ? -15.854 -19.447 0.857 1.00 56.00 85 SER A CA 1
ATOM 662 C C . SER A 1 85 ? -16.717 -20.369 -0.015 1.00 56.00 85 SER A C 1
ATOM 664 O O . SER A 1 85 ? -16.348 -20.708 -1.133 1.00 56.00 85 SER A O 1
ATOM 666 N N . ASN A 1 86 ? -17.915 -20.736 0.451 1.00 48.41 86 ASN A N 1
ATOM 667 C CA . ASN A 1 86 ? -18.745 -21.757 -0.189 1.00 48.41 86 ASN A CA 1
ATOM 668 C C . ASN A 1 86 ? -19.596 -21.259 -1.382 1.00 48.41 86 ASN A C 1
ATOM 670 O O . ASN A 1 86 ? -20.280 -22.058 -2.021 1.00 48.41 86 ASN A O 1
ATOM 674 N N . ARG A 1 87 ? -19.586 -19.953 -1.705 1.00 48.66 87 ARG A N 1
ATOM 675 C CA . ARG A 1 87 ? -20.280 -19.413 -2.900 1.00 48.66 87 ARG A CA 1
ATOM 676 C C . ARG A 1 87 ? -19.360 -19.080 -4.068 1.00 48.66 87 ARG A C 1
ATOM 678 O O . ARG A 1 87 ? -19.839 -18.999 -5.194 1.00 48.66 87 ARG A O 1
ATOM 685 N N . LEU A 1 88 ? -18.054 -18.994 -3.839 1.00 52.78 88 LEU A N 1
ATOM 686 C CA . LEU A 1 88 ? -17.060 -18.952 -4.904 1.00 52.78 88 LEU A CA 1
ATOM 687 C C . LEU A 1 88 ? -16.542 -20.371 -5.128 1.00 52.78 88 LEU A C 1
ATOM 689 O O . LEU A 1 88 ? -15.397 -20.694 -4.833 1.00 52.78 88 LEU A O 1
ATOM 693 N N . ARG A 1 89 ? -17.400 -21.243 -5.674 1.00 50.22 89 ARG A N 1
ATOM 694 C CA . ARG A 1 89 ? -16.918 -22.445 -6.365 1.00 50.22 89 ARG A CA 1
ATOM 695 C C . ARG A 1 89 ? -16.225 -21.994 -7.646 1.00 50.22 89 ARG A C 1
ATOM 697 O O . ARG A 1 89 ? -16.767 -22.156 -8.738 1.00 50.22 89 ARG A O 1
ATOM 704 N N . TYR A 1 90 ? -15.044 -21.400 -7.512 1.00 51.97 90 TYR A N 1
ATOM 705 C CA . TYR A 1 90 ? -14.105 -21.326 -8.613 1.00 51.97 90 TYR A CA 1
ATOM 706 C C . TYR A 1 90 ? -13.777 -22.790 -8.934 1.00 51.97 90 TYR A C 1
ATOM 708 O O . TYR A 1 90 ? -13.141 -23.493 -8.153 1.00 51.97 90 TYR A O 1
ATOM 716 N N . ARG A 1 91 ? -14.406 -23.314 -9.993 1.00 53.75 91 ARG A N 1
ATOM 717 C CA . ARG A 1 91 ? -14.421 -24.748 -10.342 1.00 53.75 91 ARG A CA 1
ATOM 718 C C . ARG A 1 91 ? -13.050 -25.280 -10.763 1.00 53.75 91 ARG A C 1
ATOM 720 O O . ARG A 1 91 ? -12.897 -26.482 -10.948 1.00 53.75 91 ARG A O 1
ATOM 727 N N . THR A 1 92 ? -12.069 -24.405 -10.880 1.00 62.03 92 THR A N 1
ATOM 728 C CA . THR A 1 92 ? -10.679 -24.713 -11.178 1.00 62.03 92 THR A CA 1
ATOM 729 C C . THR A 1 92 ? -9.843 -24.233 -10.000 1.00 62.03 92 THR A C 1
ATOM 731 O O . THR A 1 92 ? -9.992 -23.080 -9.611 1.00 62.03 92 THR A O 1
ATOM 734 N N . PRO A 1 93 ? -8.966 -25.054 -9.406 1.00 63.91 93 PRO A N 1
ATOM 735 C CA . PRO A 1 93 ? -7.936 -24.532 -8.520 1.00 63.91 93 PRO A CA 1
ATOM 736 C C . PRO A 1 93 ? -7.196 -23.414 -9.262 1.00 63.91 93 PRO A C 1
ATOM 738 O O . PRO A 1 93 ? -6.764 -23.619 -10.397 1.00 63.91 93 PRO A O 1
ATOM 741 N N . PHE A 1 94 ? -7.088 -22.226 -8.667 1.00 70.19 94 PHE A N 1
ATOM 742 C CA . PHE A 1 94 ? -6.138 -21.241 -9.167 1.00 70.19 94 PHE A CA 1
ATOM 743 C C . PHE A 1 94 ? -4.751 -21.815 -8.896 1.00 70.19 94 PHE A C 1
ATOM 745 O O . PHE A 1 94 ? -4.296 -21.839 -7.754 1.00 70.19 94 PHE A O 1
ATOM 752 N N . THR A 1 95 ? -4.118 -22.362 -9.927 1.00 72.00 95 THR A N 1
ATOM 753 C CA . THR A 1 95 ? -2.697 -22.675 -9.874 1.00 72.00 95 THR A CA 1
ATOM 754 C C . THR A 1 95 ? -1.976 -21.359 -10.126 1.00 72.00 95 THR A C 1
ATOM 756 O O . THR A 1 95 ? -2.082 -20.844 -11.243 1.00 72.00 95 THR A O 1
ATOM 759 N N . PRO A 1 96 ? -1.313 -20.765 -9.115 1.00 70.06 96 PRO A N 1
ATOM 760 C CA . PRO A 1 96 ? -0.518 -19.578 -9.359 1.00 70.06 96 PRO A CA 1
ATOM 761 C C . PRO A 1 96 ? 0.524 -19.896 -10.441 1.00 70.06 96 PRO A C 1
ATOM 763 O O . PRO A 1 96 ? 1.037 -21.022 -10.473 1.00 70.06 96 PRO A O 1
ATOM 766 N N . PRO A 1 97 ? 0.811 -18.943 -11.341 1.00 72.75 97 PRO A N 1
ATOM 767 C CA . PRO A 1 97 ? 1.867 -19.115 -12.324 1.00 72.75 97 PRO A CA 1
ATOM 768 C C . PRO A 1 97 ? 3.192 -19.515 -11.648 1.00 72.75 97 PRO A C 1
ATOM 770 O O . PRO A 1 97 ? 3.442 -19.107 -10.506 1.00 72.75 97 PRO A O 1
ATOM 773 N N . PRO A 1 98 ? 4.050 -20.314 -12.308 1.00 79.44 98 PRO A N 1
ATOM 774 C CA . PRO A 1 98 ? 5.351 -20.665 -11.759 1.00 79.44 98 PRO A CA 1
ATOM 775 C C . PRO A 1 98 ? 6.148 -19.399 -11.444 1.00 79.44 98 PRO A C 1
ATOM 777 O O . PRO A 1 98 ? 6.366 -18.557 -12.309 1.00 79.44 98 PRO A O 1
ATOM 780 N N . ARG A 1 99 ? 6.648 -19.275 -10.210 1.00 80.00 99 ARG A N 1
ATOM 781 C CA . ARG A 1 99 ? 7.502 -18.137 -9.822 1.00 80.00 99 ARG A CA 1
ATOM 782 C C . ARG A 1 99 ? 8.789 -18.029 -10.641 1.00 80.00 99 ARG A C 1
ATOM 784 O O . ARG A 1 99 ? 9.396 -16.970 -10.652 1.00 80.00 99 ARG A O 1
ATOM 791 N N . SER A 1 100 ? 9.212 -19.119 -11.278 1.00 85.75 100 SER A N 1
ATOM 792 C CA . SER A 1 100 ? 10.416 -19.192 -12.109 1.00 85.75 100 SER A CA 1
ATOM 793 C C . SER A 1 100 ? 10.259 -18.572 -13.493 1.00 85.75 100 SER A C 1
ATOM 795 O O . SER A 1 100 ? 11.271 -18.293 -14.131 1.00 85.75 100 SER A O 1
ATOM 797 N N . ASP A 1 101 ? 9.029 -18.394 -13.970 1.00 85.44 101 ASP A N 1
ATOM 798 C CA . ASP A 1 101 ? 8.794 -17.908 -15.323 1.00 85.44 101 ASP A CA 1
ATOM 799 C C . ASP A 1 101 ? 8.810 -16.375 -15.330 1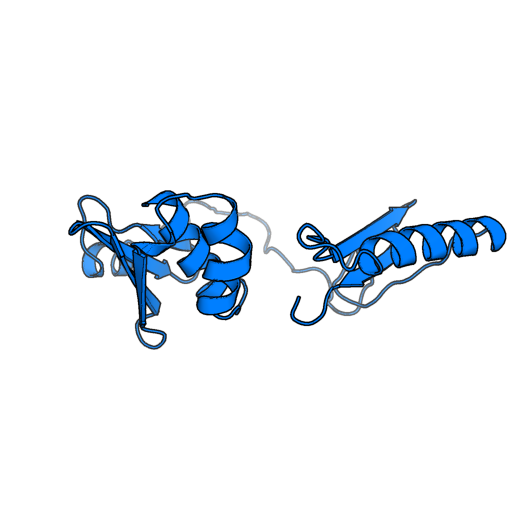.00 85.44 101 ASP A C 1
ATOM 801 O O . ASP A 1 101 ? 8.387 -15.748 -14.352 1.00 85.44 101 ASP A O 1
ATOM 805 N N . PRO A 1 102 ? 9.313 -15.739 -16.399 1.00 85.69 102 PRO A N 1
ATOM 806 C CA . PRO A 1 102 ? 9.290 -14.291 -16.499 1.00 85.69 102 PRO A CA 1
ATOM 807 C C . PRO A 1 102 ? 7.855 -13.767 -16.614 1.00 85.69 102 PRO A C 1
ATOM 809 O O . PRO A 1 102 ? 6.949 -14.456 -17.100 1.00 85.69 102 PRO A O 1
ATOM 812 N N . TRP A 1 103 ? 7.650 -12.508 -16.222 1.00 85.25 103 TRP A N 1
ATOM 813 C CA . TRP A 1 103 ? 6.404 -11.797 -16.512 1.00 85.25 103 TRP A CA 1
ATOM 814 C C . TRP A 1 103 ? 6.067 -11.885 -18.019 1.00 85.25 103 TRP A C 1
ATOM 816 O O . TRP A 1 103 ? 6.972 -11.732 -18.845 1.00 85.25 103 TRP A O 1
ATOM 826 N N . PRO A 1 104 ? 4.795 -12.112 -18.414 1.00 84.56 104 PRO A N 1
ATOM 827 C CA . PRO A 1 104 ? 3.581 -12.159 -17.586 1.00 84.56 104 PRO A CA 1
ATOM 828 C C . PRO A 1 104 ? 3.215 -13.554 -17.058 1.00 84.56 104 PRO A C 1
ATOM 830 O O . PRO A 1 104 ? 2.176 -13.711 -16.416 1.00 84.56 104 PRO A O 1
ATOM 833 N N . HIS A 1 105 ? 4.019 -14.575 -17.355 1.00 85.50 105 HIS A N 1
ATOM 834 C CA . HIS A 1 105 ? 3.715 -15.970 -17.025 1.00 85.50 105 HIS A CA 1
ATOM 835 C C . HIS A 1 105 ? 4.239 -16.413 -15.660 1.00 85.50 105 HIS A C 1
ATOM 837 O O . HIS A 1 105 ? 3.948 -17.532 -15.253 1.00 85.50 105 HIS A O 1
ATOM 843 N N . GLY A 1 106 ? 4.955 -15.540 -14.954 1.00 85.38 106 GLY A N 1
ATOM 844 C CA . GLY A 1 106 ? 5.442 -15.754 -13.601 1.00 85.38 106 GLY A CA 1
ATOM 845 C C . GLY A 1 106 ? 5.972 -14.469 -12.972 1.00 85.38 106 GLY A C 1
ATOM 846 O O . GLY A 1 106 ? 5.667 -13.365 -13.427 1.00 85.38 106 GLY A O 1
ATOM 847 N N . GLU A 1 107 ? 6.731 -14.633 -11.892 1.00 81.25 107 GLU A N 1
ATOM 848 C CA . GLU A 1 107 ? 7.275 -13.544 -11.067 1.00 81.25 107 GLU A CA 1
ATOM 849 C C . GLU A 1 107 ? 8.799 -13.404 -11.217 1.00 81.25 107 GLU A C 1
ATOM 851 O O . GLU A 1 107 ? 9.415 -12.601 -10.516 1.00 81.25 107 GLU A O 1
ATOM 856 N N . ALA A 1 108 ? 9.437 -14.192 -12.090 1.00 81.19 108 ALA A N 1
ATOM 857 C CA . ALA A 1 108 ? 10.877 -14.107 -12.261 1.00 81.19 108 ALA A CA 1
ATOM 858 C C . ALA A 1 108 ? 11.263 -12.821 -13.008 1.00 81.19 108 ALA A C 1
ATOM 860 O O . ALA A 1 108 ? 10.544 -12.389 -13.918 1.00 81.19 108 ALA A O 1
ATOM 861 N N . PRO A 1 109 ? 12.435 -12.240 -12.695 1.00 73.44 109 PRO A N 1
ATOM 862 C CA . PRO A 1 109 ? 13.002 -11.171 -13.501 1.00 73.44 109 PRO A CA 1
ATOM 863 C C . PRO A 1 109 ? 13.132 -11.625 -14.958 1.00 73.44 109 PRO A C 1
ATOM 865 O O . PRO A 1 109 ? 13.768 -12.636 -15.257 1.00 73.44 109 PRO A O 1
ATOM 868 N N . GLY A 1 110 ? 12.515 -10.879 -15.868 1.00 72.62 110 GLY A N 1
ATOM 869 C CA . GLY A 1 110 ? 12.395 -11.247 -17.275 1.00 72.62 110 GLY A CA 1
ATOM 870 C C . GLY A 1 110 ? 12.560 -10.041 -18.173 1.00 72.62 110 GLY A C 1
ATOM 871 O O . GLY A 1 110 ? 11.582 -9.562 -18.738 1.00 72.62 110 GLY A O 1
ATOM 872 N N . PHE A 1 111 ? 13.786 -9.532 -18.274 1.00 80.81 111 PHE A N 1
ATOM 873 C CA . PHE A 1 111 ? 14.075 -8.348 -19.071 1.00 80.81 111 PHE A CA 1
ATOM 874 C C . PHE A 1 111 ? 14.486 -8.731 -20.492 1.00 80.81 111 PHE A C 1
ATOM 876 O O . PHE A 1 111 ? 15.458 -9.463 -20.692 1.00 80.81 111 PHE A O 1
ATOM 883 N N . ARG A 1 112 ? 13.783 -8.191 -21.485 1.00 85.00 112 ARG A N 1
ATOM 884 C CA . ARG A 1 112 ? 14.189 -8.237 -22.890 1.00 85.00 112 ARG A CA 1
ATOM 885 C C . ARG A 1 112 ? 14.405 -6.796 -23.355 1.00 85.00 112 ARG A C 1
ATOM 887 O O . ARG A 1 112 ? 13.431 -6.059 -23.347 1.00 85.00 112 ARG A O 1
ATOM 894 N N . PRO A 1 113 ? 15.620 -6.373 -23.743 1.00 82.75 113 PRO A N 1
ATOM 895 C CA . PRO A 1 113 ? 15.810 -5.059 -24.357 1.00 82.75 113 PRO A CA 1
ATOM 896 C C . PRO A 1 113 ? 15.073 -4.971 -25.702 1.00 82.75 113 PRO A C 1
ATOM 898 O O . PRO A 1 113 ? 14.718 -5.995 -26.292 1.00 82.75 113 PRO A O 1
ATOM 901 N N . LEU A 1 114 ? 14.867 -3.750 -26.205 1.00 86.62 114 LEU A N 1
ATOM 902 C CA . LEU A 1 114 ? 14.353 -3.562 -27.562 1.00 86.62 114 LEU A CA 1
ATOM 903 C C . LEU A 1 114 ? 15.384 -4.070 -28.577 1.00 86.62 114 LEU A C 1
ATOM 905 O O . LEU A 1 114 ? 16.589 -3.925 -28.371 1.00 86.62 114 LEU A O 1
ATOM 909 N N . ASP A 1 115 ? 14.896 -4.620 -29.690 1.00 88.69 115 ASP A N 1
ATOM 910 C CA . ASP A 1 115 ? 15.755 -5.186 -30.739 1.00 88.69 115 ASP A CA 1
ATOM 911 C C . ASP A 1 115 ? 16.694 -4.129 -31.355 1.00 88.69 115 ASP A C 1
ATOM 913 O O . ASP A 1 115 ? 17.795 -4.460 -31.791 1.00 88.69 115 ASP A O 1
ATOM 917 N N . ASP A 1 116 ? 16.273 -2.858 -31.366 1.00 92.44 116 ASP A N 1
ATOM 918 C CA . ASP A 1 116 ? 17.100 -1.714 -31.756 1.00 92.44 116 ASP A CA 1
ATOM 919 C C . ASP A 1 116 ? 17.848 -1.141 -30.529 1.00 92.44 116 ASP A C 1
ATOM 921 O O . ASP A 1 116 ? 17.213 -0.605 -29.607 1.00 92.44 116 ASP A O 1
ATOM 925 N N . PRO A 1 117 ? 19.196 -1.198 -30.504 1.00 91.00 117 PRO A N 1
ATOM 926 C CA . PRO A 1 117 ? 19.995 -0.621 -29.426 1.00 91.00 117 PRO A CA 1
ATOM 927 C C . PRO A 1 117 ? 19.806 0.892 -29.258 1.00 91.00 117 PRO A C 1
ATOM 929 O O . PRO A 1 117 ? 19.840 1.387 -28.134 1.00 91.00 117 PRO A O 1
ATOM 932 N N . LEU A 1 118 ? 19.576 1.638 -30.346 1.00 93.69 118 LEU A N 1
ATOM 933 C CA . LEU A 1 118 ? 19.377 3.088 -30.277 1.00 93.69 118 LEU A CA 1
ATOM 934 C C . LEU A 1 118 ? 18.074 3.430 -29.551 1.00 93.69 118 LEU A C 1
ATOM 936 O O . LEU A 1 118 ? 18.033 4.369 -28.755 1.00 93.69 118 LEU A O 1
ATOM 940 N N . GLU A 1 119 ? 17.014 2.666 -29.809 1.00 92.38 119 GLU A N 1
ATOM 941 C CA . GLU A 1 119 ? 15.735 2.821 -29.117 1.00 92.38 119 GLU A CA 1
ATOM 942 C C . GLU A 1 119 ? 15.824 2.362 -27.658 1.00 92.38 119 GLU A C 1
ATOM 944 O O . GLU A 1 119 ? 15.280 3.033 -26.780 1.00 92.38 119 GLU A O 1
ATOM 949 N N . SER A 1 120 ? 16.575 1.292 -27.369 1.00 90.81 120 SER A N 1
ATOM 950 C CA . SER A 1 120 ? 16.873 0.878 -25.988 1.00 90.81 120 SER A CA 1
ATOM 951 C C . SER A 1 120 ? 17.572 1.991 -25.197 1.00 90.81 120 SER A C 1
ATOM 953 O O . SER A 1 120 ? 17.148 2.325 -24.091 1.00 90.81 120 SER A O 1
ATOM 955 N N . ASP A 1 121 ? 18.584 2.637 -25.782 1.00 93.38 121 ASP A N 1
ATOM 956 C CA . ASP A 1 121 ? 19.290 3.758 -25.153 1.00 93.38 121 ASP A CA 1
ATOM 957 C C . ASP A 1 121 ? 18.386 4.984 -24.955 1.00 93.38 121 ASP A C 1
ATOM 959 O O . ASP A 1 121 ? 18.475 5.682 -23.940 1.00 93.38 121 ASP A O 1
ATOM 963 N N . ARG A 1 122 ? 17.504 5.276 -25.921 1.00 94.44 122 ARG A N 1
ATOM 964 C CA . ARG A 1 122 ? 16.513 6.361 -25.803 1.00 94.44 122 ARG A CA 1
ATOM 965 C C . ARG A 1 122 ? 15.533 6.089 -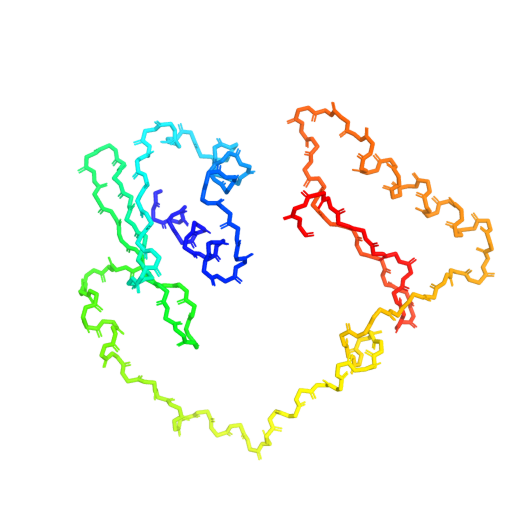24.669 1.00 94.44 122 ARG A C 1
ATOM 967 O O . ARG A 1 122 ? 15.288 6.984 -23.861 1.00 94.44 122 ARG A O 1
ATOM 974 N N . LEU A 1 123 ? 15.020 4.864 -24.584 1.00 93.12 123 LEU A N 1
ATOM 975 C CA . LEU A 1 123 ? 14.130 4.429 -23.514 1.00 93.12 123 LEU A CA 1
ATOM 976 C C . LEU A 1 123 ? 14.808 4.574 -22.150 1.00 93.12 123 LEU A C 1
ATOM 978 O O . LEU A 1 123 ? 14.226 5.154 -21.234 1.00 93.12 123 LEU A O 1
ATOM 982 N N . GLN A 1 124 ? 16.060 4.131 -22.036 1.00 91.81 124 GLN A N 1
ATOM 983 C CA . GLN A 1 124 ? 16.806 4.223 -20.789 1.00 91.81 124 GLN A CA 1
ATOM 984 C C . GLN A 1 124 ? 16.998 5.677 -20.339 1.00 91.81 124 GLN A C 1
ATO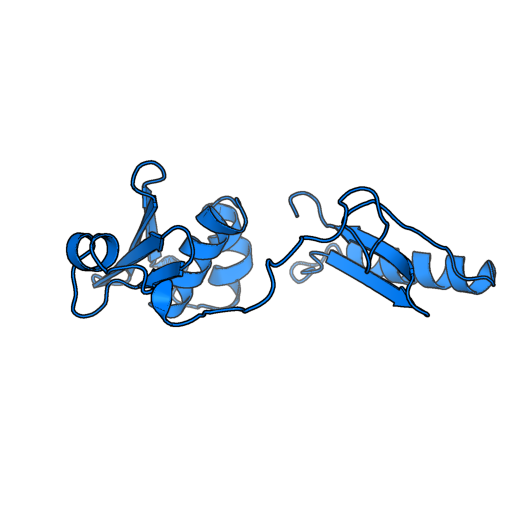M 986 O O . GLN A 1 124 ? 16.769 5.985 -19.173 1.00 91.81 124 GLN A O 1
ATOM 991 N N . LYS A 1 125 ? 17.306 6.597 -21.263 1.00 93.25 125 LYS A N 1
ATOM 992 C CA . LYS A 1 125 ? 17.420 8.036 -20.959 1.00 93.25 125 LYS A CA 1
ATOM 993 C C . LYS A 1 125 ? 16.112 8.653 -20.470 1.00 93.25 125 LYS A C 1
ATOM 995 O O . LYS A 1 125 ? 16.140 9.496 -19.577 1.00 93.25 125 LYS A O 1
ATOM 1000 N N . ILE A 1 126 ? 14.973 8.252 -21.038 1.00 91.62 126 ILE A N 1
ATOM 1001 C CA . ILE A 1 126 ? 13.652 8.711 -20.580 1.00 91.62 126 ILE A CA 1
ATOM 1002 C C . ILE A 1 126 ? 13.400 8.221 -19.154 1.00 91.62 126 ILE A C 1
ATOM 1004 O O . ILE A 1 126 ? 13.003 8.999 -18.291 1.00 91.62 126 ILE A O 1
ATOM 1008 N N . VAL A 1 127 ? 13.674 6.944 -18.890 1.00 91.56 127 VAL A N 1
ATOM 1009 C CA . VAL A 1 127 ? 13.518 6.360 -17.555 1.00 91.56 127 VAL A CA 1
ATOM 1010 C C . VAL A 1 127 ? 14.458 7.039 -16.565 1.00 91.56 127 VAL A C 1
ATOM 1012 O O . VAL A 1 127 ? 14.039 7.372 -15.466 1.00 91.56 127 VAL A O 1
ATOM 1015 N N . ASP A 1 128 ? 15.705 7.313 -16.939 1.00 90.88 128 ASP A N 1
ATOM 1016 C CA . ASP A 1 128 ? 16.640 8.048 -16.088 1.00 90.88 128 ASP A CA 1
ATOM 1017 C C . ASP A 1 128 ? 16.117 9.450 -15.762 1.00 90.88 128 ASP A C 1
ATOM 1019 O O . ASP A 1 128 ? 16.156 9.848 -14.600 1.00 90.88 128 ASP A O 1
ATOM 1023 N N . ALA A 1 129 ? 15.547 10.163 -16.737 1.00 88.94 129 ALA A N 1
ATOM 1024 C CA . ALA A 1 129 ? 14.949 11.476 -16.510 1.00 88.94 129 ALA A CA 1
ATOM 1025 C C . ALA A 1 129 ? 13.790 11.430 -15.496 1.00 88.94 129 ALA A C 1
ATOM 1027 O O . ALA A 1 129 ? 13.743 12.277 -14.608 1.00 88.94 129 ALA A O 1
ATOM 1028 N N . LEU A 1 130 ? 12.920 10.411 -15.558 1.00 87.81 130 LEU A N 1
ATOM 1029 C CA . LEU A 1 130 ? 11.787 10.247 -14.629 1.00 87.81 130 LEU A CA 1
ATOM 1030 C C . LEU A 1 130 ? 12.210 10.046 -13.164 1.00 87.81 130 LEU A C 1
ATOM 1032 O O . LEU A 1 130 ? 11.428 10.342 -12.261 1.00 87.81 130 LEU A O 1
ATOM 1036 N N . PHE A 1 131 ? 13.421 9.533 -12.928 1.00 87.50 131 PHE A N 1
ATOM 1037 C CA . PHE A 1 131 ? 13.984 9.326 -11.587 1.00 87.50 131 PHE A CA 1
ATOM 1038 C C . PHE A 1 131 ? 15.009 10.400 -11.190 1.00 87.50 131 PHE A C 1
ATOM 1040 O O . PHE A 1 131 ? 15.334 10.528 -10.013 1.00 87.50 131 PHE A O 1
ATOM 1047 N N . ALA A 1 132 ? 15.525 11.172 -12.151 1.00 82.50 132 ALA A N 1
ATOM 1048 C CA . ALA A 1 132 ? 16.459 12.271 -11.915 1.00 82.50 132 ALA A CA 1
ATOM 1049 C C . ALA A 1 132 ? 15.765 13.575 -11.503 1.00 82.50 132 ALA A C 1
ATOM 1051 O O . ALA A 1 132 ? 16.441 14.509 -11.066 1.00 82.50 132 ALA A O 1
ATOM 1052 N N . GLU A 1 133 ? 14.438 13.665 -11.634 1.00 64.06 133 GLU A N 1
ATOM 1053 C CA . GLU A 1 133 ? 13.679 14.785 -11.089 1.00 64.06 133 GLU A CA 1
ATOM 1054 C C . GLU A 1 133 ? 13.894 14.843 -9.568 1.00 64.06 133 GLU A C 1
ATOM 1056 O O . GLU A 1 133 ? 13.278 14.119 -8.800 1.00 64.06 133 GLU A O 1
ATOM 1061 N N . ALA A 1 134 ? 14.799 15.708 -9.113 1.00 57.25 134 ALA A N 1
ATOM 1062 C CA . ALA A 1 134 ? 14.995 16.047 -7.704 1.00 57.25 134 ALA A CA 1
ATOM 1063 C C . ALA A 1 134 ? 14.162 17.287 -7.343 1.00 57.25 134 ALA A C 1
ATOM 1065 O O . ALA A 1 134 ? 14.644 18.237 -6.726 1.00 57.25 134 ALA A O 1
ATOM 1066 N N . THR A 1 135 ? 12.917 17.333 -7.813 1.00 58.44 135 THR A N 1
ATOM 1067 C CA . THR A 1 135 ? 11.978 18.411 -7.502 1.00 58.44 135 THR A CA 1
ATOM 1068 C C . THR A 1 135 ? 11.116 18.011 -6.309 1.00 58.44 135 THR A C 1
ATOM 1070 O O . THR A 1 135 ? 10.923 16.830 -6.026 1.00 58.44 135 THR A O 1
ATOM 1073 N N . ALA A 1 136 ? 10.539 18.998 -5.620 1.00 56.78 136 ALA A N 1
ATOM 1074 C CA . ALA A 1 136 ? 9.590 18.765 -4.527 1.00 56.78 136 ALA A CA 1
ATOM 1075 C C . ALA A 1 136 ? 8.317 17.996 -4.960 1.00 56.78 136 ALA A C 1
ATOM 1077 O O . ALA A 1 136 ? 7.502 17.637 -4.116 1.00 56.78 136 ALA A O 1
ATOM 1078 N N . THR A 1 137 ? 8.141 17.761 -6.266 1.00 58.78 137 THR A N 1
ATOM 1079 C CA . THR A 1 137 ? 7.008 17.068 -6.893 1.00 58.78 137 THR A CA 1
ATOM 1080 C C . THR A 1 137 ? 7.396 15.745 -7.551 1.00 58.78 137 THR A C 1
ATOM 1082 O O . THR A 1 137 ? 6.546 15.115 -8.183 1.00 58.78 137 THR A O 1
ATOM 1085 N N . SER A 1 138 ? 8.656 15.322 -7.436 1.00 63.56 138 SER A N 1
ATOM 1086 C CA . SER A 1 138 ? 9.081 14.033 -7.969 1.00 63.56 138 SER A CA 1
ATOM 1087 C C . SER A 1 138 ? 8.395 12.911 -7.204 1.00 63.56 138 SER A C 1
ATOM 1089 O O . SER A 1 138 ? 8.611 12.706 -6.010 1.00 63.56 138 SER A O 1
ATOM 1091 N N . THR A 1 139 ? 7.485 12.240 -7.899 1.00 70.44 139 THR A N 1
ATOM 1092 C CA . THR A 1 139 ? 6.549 11.252 -7.348 1.00 70.44 139 THR A CA 1
ATOM 1093 C C . THR A 1 139 ? 6.688 9.901 -8.040 1.00 70.44 139 THR A C 1
ATOM 1095 O O . THR A 1 139 ? 5.899 8.989 -7.785 1.00 70.44 139 THR A O 1
ATOM 1098 N N . THR A 1 140 ? 7.695 9.744 -8.907 1.00 86.06 140 THR A N 1
ATOM 1099 C CA . THR A 1 140 ? 7.944 8.493 -9.618 1.00 86.06 140 THR A CA 1
ATOM 1100 C C . THR A 1 140 ? 8.321 7.409 -8.613 1.00 86.06 140 THR A C 1
ATOM 1102 O O . THR A 1 140 ? 9.415 7.401 -8.054 1.00 86.06 140 THR A O 1
ATOM 1105 N N . ARG A 1 141 ? 7.395 6.482 -8.361 1.00 86.00 141 ARG A N 1
ATOM 1106 C CA . ARG A 1 141 ? 7.616 5.329 -7.471 1.00 86.00 141 ARG A CA 1
ATOM 1107 C C . ARG A 1 141 ? 8.132 4.117 -8.212 1.00 86.00 141 ARG A C 1
ATOM 1109 O O . ARG A 1 141 ? 9.009 3.424 -7.716 1.00 86.00 141 ARG A O 1
ATOM 1116 N N . ALA A 1 142 ? 7.576 3.874 -9.390 1.00 90.69 142 ALA A N 1
ATOM 1117 C CA . ALA A 1 142 ? 7.969 2.778 -10.245 1.00 90.69 142 ALA A CA 1
ATOM 1118 C C . ALA A 1 142 ? 7.676 3.126 -11.702 1.00 90.69 142 ALA A C 1
ATOM 1120 O O . ALA A 1 142 ? 6.689 3.802 -12.001 1.00 90.69 142 ALA A O 1
ATOM 1121 N N . VAL A 1 143 ? 8.518 2.634 -12.603 1.00 92.19 143 VAL A N 1
ATOM 1122 C CA . VAL A 1 143 ? 8.283 2.652 -14.046 1.00 92.19 143 VAL A CA 1
ATOM 1123 C C . VAL A 1 143 ? 8.508 1.245 -14.561 1.00 92.19 143 VAL A C 1
ATOM 1125 O O . VAL A 1 143 ? 9.576 0.663 -14.369 1.00 92.19 143 VAL A O 1
ATOM 1128 N N . LEU A 1 144 ? 7.488 0.716 -15.226 1.00 91.94 144 LEU A N 1
ATOM 1129 C CA . LEU A 1 144 ? 7.536 -0.561 -15.913 1.00 91.94 144 LEU A CA 1
ATOM 1130 C C . LEU A 1 144 ? 7.099 -0.336 -17.357 1.00 91.94 144 LEU A C 1
ATOM 1132 O O . LEU A 1 144 ? 6.073 0.300 -17.605 1.00 91.94 144 LEU A O 1
ATOM 1136 N N . VAL A 1 145 ? 7.870 -0.850 -18.310 1.00 91.75 145 VAL A N 1
ATOM 1137 C CA . VAL A 1 145 ? 7.545 -0.768 -19.738 1.00 91.75 145 VAL A CA 1
ATOM 1138 C C . VAL A 1 145 ? 7.497 -2.177 -20.286 1.00 91.75 145 VAL A C 1
ATOM 1140 O O . VAL A 1 145 ? 8.509 -2.867 -20.296 1.00 91.75 145 VAL A O 1
ATOM 1143 N N . ALA A 1 146 ? 6.326 -2.605 -20.750 1.00 90.94 146 ALA A N 1
ATOM 1144 C CA . ALA A 1 146 ? 6.141 -3.894 -21.401 1.00 90.94 146 ALA A CA 1
ATOM 1145 C C . ALA A 1 146 ? 5.855 -3.696 -22.891 1.00 90.94 146 ALA A C 1
ATOM 1147 O O . ALA A 1 146 ? 5.036 -2.858 -23.270 1.00 90.94 146 ALA A O 1
ATOM 1148 N N . HIS A 1 147 ? 6.501 -4.488 -23.742 1.00 88.25 147 HIS A N 1
ATOM 1149 C CA . HIS A 1 147 ? 6.283 -4.459 -25.184 1.00 88.25 147 HIS A CA 1
ATOM 1150 C C . HIS A 1 147 ? 6.339 -5.880 -25.753 1.00 88.25 147 HIS A C 1
ATOM 1152 O O . HIS A 1 147 ? 7.232 -6.661 -25.428 1.00 88.25 147 HIS A O 1
ATOM 1158 N N . GLN A 1 148 ? 5.350 -6.233 -26.583 1.00 87.75 148 GLN A N 1
ATOM 1159 C CA . GLN A 1 148 ? 5.229 -7.560 -27.207 1.00 87.75 148 GLN A CA 1
ATOM 1160 C C . GLN A 1 148 ? 5.396 -8.725 -26.209 1.00 87.75 148 GLN A C 1
ATOM 1162 O O . GLN A 1 148 ? 6.164 -9.655 -26.441 1.00 87.75 148 GLN A O 1
ATOM 1167 N N . GLY A 1 149 ? 4.707 -8.646 -25.067 1.00 85.31 149 GLY A N 1
ATOM 1168 C CA . GLY A 1 149 ? 4.696 -9.720 -24.069 1.00 85.31 149 GLY A CA 1
ATOM 1169 C C . GLY A 1 149 ? 5.993 -9.898 -23.277 1.00 85.31 149 GLY A C 1
ATOM 1170 O O . GLY A 1 149 ? 6.140 -10.919 -22.619 1.00 85.31 149 GLY A O 1
ATOM 1171 N N . ALA A 1 150 ? 6.918 -8.935 -23.320 1.00 85.50 150 ALA A N 1
ATOM 1172 C CA . ALA A 1 150 ? 8.128 -8.950 -22.503 1.00 85.50 150 ALA A CA 1
ATOM 1173 C C . ALA A 1 150 ? 8.333 -7.613 -21.785 1.00 85.50 150 ALA A C 1
ATOM 1175 O O . ALA A 1 150 ? 7.949 -6.556 -22.299 1.00 85.50 150 ALA A O 1
ATOM 1176 N N . LEU A 1 151 ? 8.946 -7.669 -20.603 1.00 89.81 151 LEU A N 1
ATOM 1177 C CA . LEU A 1 151 ? 9.302 -6.491 -19.825 1.00 89.81 151 LEU A CA 1
ATOM 1178 C C . LEU A 1 151 ? 10.604 -5.897 -20.379 1.00 89.81 151 LEU A C 1
ATOM 1180 O O . LEU A 1 151 ? 11.619 -6.579 -20.480 1.00 89.81 151 LEU A O 1
ATOM 1184 N N . MET A 1 152 ? 10.540 -4.634 -20.781 1.00 90.12 152 MET A N 1
ATOM 1185 C CA . MET A 1 152 ? 11.625 -3.872 -21.408 1.00 90.12 152 MET A CA 1
ATOM 1186 C C . MET A 1 152 ? 12.324 -2.948 -20.423 1.00 90.12 152 MET A C 1
ATOM 1188 O O . MET A 1 152 ? 13.444 -2.543 -20.682 1.00 90.12 152 MET A O 1
ATOM 1192 N N . VAL A 1 153 ? 11.632 -2.539 -19.357 1.00 90.38 153 VAL A N 1
ATOM 1193 C CA . VAL A 1 153 ? 12.146 -1.728 -18.248 1.00 90.38 153 VAL A CA 1
ATOM 1194 C C . VAL A 1 153 ? 11.375 -2.089 -16.998 1.00 90.38 153 VAL A C 1
ATOM 1196 O O . VAL A 1 153 ? 10.151 -2.201 -17.039 1.00 90.38 153 VAL A O 1
ATOM 1199 N N . GLU A 1 154 ? 12.099 -2.191 -15.893 1.00 89.75 154 GLU A N 1
ATOM 1200 C CA . GLU A 1 154 ? 11.553 -2.226 -14.547 1.00 89.75 154 GLU A CA 1
ATOM 1201 C C . GLU A 1 154 ? 12.483 -1.436 -13.633 1.00 89.75 154 GLU A C 1
ATOM 1203 O O . GLU A 1 154 ? 13.680 -1.719 -13.538 1.00 89.75 154 GLU A O 1
ATOM 1208 N N . ARG A 1 155 ? 11.950 -0.396 -12.999 1.00 89.81 155 ARG A N 1
ATOM 1209 C CA . ARG A 1 155 ? 12.690 0.403 -12.028 1.00 89.81 155 ARG A CA 1
ATOM 1210 C C . ARG A 1 155 ? 11.759 0.877 -10.931 1.00 89.81 155 ARG A C 1
ATOM 1212 O O . ARG A 1 155 ? 10.687 1.401 -11.223 1.00 89.81 155 ARG A O 1
ATOM 1219 N N . TYR A 1 156 ? 12.231 0.761 -9.698 1.00 89.62 156 TYR A N 1
ATOM 1220 C CA . TYR A 1 156 ? 11.573 1.250 -8.494 1.00 89.62 156 TYR A CA 1
ATOM 1221 C C . TYR A 1 156 ? 12.423 2.329 -7.831 1.00 89.62 156 TYR A C 1
ATOM 1223 O O . TYR A 1 156 ? 13.654 2.324 -7.932 1.00 89.62 156 TYR A O 1
ATOM 1231 N N . SER A 1 157 ? 11.762 3.266 -7.160 1.00 86.62 157 SER A N 1
ATOM 1232 C CA . SER A 1 157 ? 12.422 4.227 -6.282 1.00 86.62 157 SER A CA 1
ATOM 1233 C C . SER A 1 157 ? 12.856 3.525 -4.996 1.00 86.62 157 SER A C 1
ATOM 1235 O O . SER A 1 157 ? 12.237 2.535 -4.605 1.00 86.62 157 SER A O 1
ATOM 1237 N N . PRO A 1 158 ? 13.899 4.013 -4.303 1.00 82.06 158 PRO A N 1
ATOM 1238 C CA . PRO A 1 158 ? 14.332 3.410 -3.048 1.00 82.06 158 PRO A CA 1
ATOM 1239 C C . PRO A 1 158 ? 13.166 3.247 -2.057 1.00 82.06 158 PRO A C 1
ATOM 1241 O O . PRO A 1 158 ? 12.489 4.221 -1.735 1.00 82.06 158 PRO A O 1
ATOM 1244 N N . GLY A 1 159 ? 12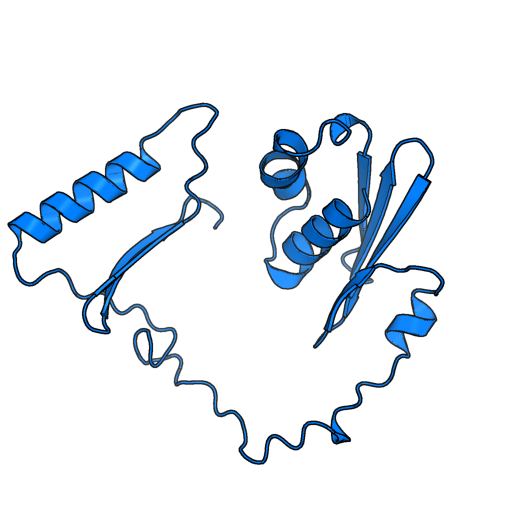.950 2.021 -1.570 1.00 75.31 159 GLY A N 1
ATOM 1245 C CA . GLY A 1 159 ? 11.882 1.697 -0.614 1.00 75.31 159 GLY A CA 1
ATOM 1246 C C . GLY A 1 159 ? 10.546 1.251 -1.224 1.00 75.31 159 GLY A C 1
ATOM 1247 O O . GLY A 1 159 ? 9.598 1.051 -0.462 1.00 75.31 159 GLY A O 1
ATOM 1248 N N . PHE A 1 160 ? 10.473 1.082 -2.548 1.00 74.19 160 PHE A N 1
ATOM 1249 C CA . PHE A 1 160 ? 9.315 0.561 -3.282 1.00 74.19 160 PHE A CA 1
ATOM 1250 C C . PHE A 1 160 ? 9.641 -0.719 -4.049 1.00 74.19 160 PHE A C 1
ATOM 1252 O O . PHE A 1 160 ? 10.833 -0.929 -4.372 1.00 74.19 160 PHE A O 1
#